Protein AF-A0A561EZ77-F1 (afdb_monomer)

Sequence (135 aa):
MLPTGVKTGDQGGQHGRGQAHLPVTVDGRTSMLSVTVSLPSEMNRSARKNFDAGPEAESNEHLPDGTLVIIRESGATKSGGGPAVSWNVEAFHPDGTRVTVAEWNGENGYTFRPDTPALTTDQLKAIAVDPAWRP

Solvent-accessible surface area (backbone atoms only — not comparable to full-atom values): 7394 Å² total; per-residue (Å²): 113,79,67,90,78,62,42,74,53,75,64,54,92,71,77,49,95,52,40,47,38,31,35,35,32,31,97,88,35,56,10,23,38,36,41,38,51,43,71,62,38,70,67,46,48,50,52,47,52,51,47,66,72,35,98,59,28,87,77,41,46,75,44,97,82,57,31,41,37,41,76,48,72,27,13,84,43,98,85,36,50,72,69,62,36,33,41,37,26,36,21,38,38,75,82,20,33,32,24,39,26,36,38,27,18,8,83,41,95,84,49,74,51,86,74,79,48,43,66,52,72,68,55,42,42,54,40,30,66,36,67,85,84,52,136

Nearest PDB structures (foldseek):
  3zg9-assembly1_B  TM=4.875E-01  e=1.337E-01  Listeria monocytogenes
  5crf-assembly3_C  TM=5.193E-01  e=7.988E-01  Mycobacterium tuberculosis H37Rv
  3r1n-assembly1_A  TM=3.953E-01  e=6.719E-01  Homo sapiens
  5yqq-assembly1_A  TM=3.056E-01  e=2.246E-01  Saccharomyces cerevisiae S288C
  7nn3-assembly4_D  TM=4.620E-01  e=2.129E+00  Caldicellulosiruptor acetigenus I77R1B

Mean predicted aligned error: 5.08 Å

Radius of gyration: 14.83 Å; Cα contacts (8 Å, |Δi|>4): 285; chains: 1; bounding box: 39×32×36 Å

Structure (mmCIF, N/CA/C/O backbone):
data_AF-A0A561EZ77-F1
#
_entry.id   AF-A0A561EZ77-F1
#
loop_
_atom_site.group_PDB
_atom_site.id
_atom_site.type_symbol
_atom_site.label_atom_id
_atom_site.label_alt_id
_atom_site.label_comp_id
_atom_site.label_asym_id
_atom_site.label_entity_id
_atom_site.label_seq_id
_atom_site.pdbx_PDB_ins_code
_atom_site.Cartn_x
_atom_site.Cartn_y
_atom_site.Cartn_z
_atom_site.occupancy
_atom_site.B_iso_or_equiv
_atom_site.auth_seq_id
_atom_site.auth_comp_id
_atom_site.auth_asym_id
_atom_site.auth_atom_id
_atom_site.pdbx_PDB_model_num
ATOM 1 N N . MET A 1 1 ? -9.691 -6.644 -5.694 1.00 69.75 1 MET A N 1
ATOM 2 C CA . MET A 1 1 ? -10.795 -7.194 -4.867 1.00 69.75 1 MET A CA 1
ATOM 3 C C . MET A 1 1 ? -10.716 -6.631 -3.454 1.00 69.75 1 MET A C 1
ATOM 5 O O . MET A 1 1 ? -9.711 -6.013 -3.137 1.00 69.75 1 MET A O 1
ATOM 9 N N . LEU A 1 2 ? -11.740 -6.823 -2.614 1.00 81.69 2 LEU A N 1
ATOM 10 C CA . LEU A 1 2 ? -11.666 -6.529 -1.175 1.00 81.69 2 LEU A CA 1
ATOM 11 C C . LEU A 1 2 ? -11.657 -7.837 -0.364 1.00 81.69 2 LEU A C 1
ATOM 13 O O . LEU A 1 2 ? -12.316 -8.791 -0.785 1.00 81.69 2 LEU A O 1
ATOM 17 N N . PRO A 1 3 ? -10.937 -7.899 0.775 1.00 82.25 3 PRO A N 1
ATOM 18 C CA . PRO A 1 3 ? -10.952 -9.057 1.664 1.00 82.25 3 PRO A CA 1
ATOM 19 C C . PRO A 1 3 ? -12.358 -9.428 2.154 1.00 82.25 3 PRO A C 1
ATOM 21 O O . PRO A 1 3 ? -13.251 -8.585 2.262 1.00 82.25 3 PRO A O 1
ATOM 24 N N . THR A 1 4 ? -12.544 -10.699 2.512 1.00 84.88 4 THR A N 1
ATOM 25 C CA . THR A 1 4 ? -13.796 -11.189 3.105 1.00 84.88 4 THR A CA 1
ATOM 26 C C . THR A 1 4 ? 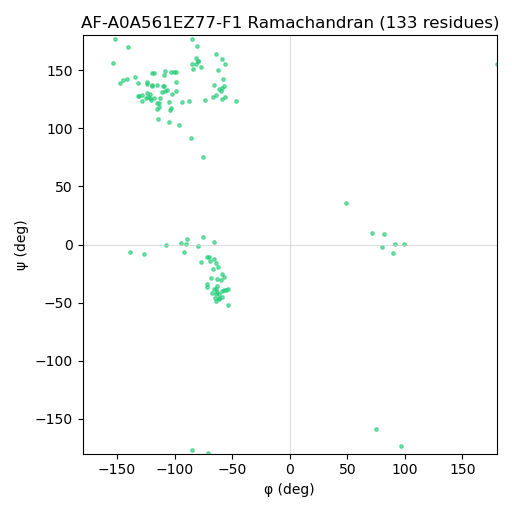-14.138 -10.418 4.382 1.00 84.88 4 THR A C 1
ATOM 28 O O . THR A 1 4 ? -13.277 -10.202 5.229 1.00 84.88 4 THR A O 1
ATOM 31 N N . GLY A 1 5 ? -15.410 -10.038 4.538 1.00 80.75 5 GLY A N 1
ATOM 32 C CA . GLY A 1 5 ? -15.913 -9.341 5.730 1.00 80.75 5 GLY A CA 1
ATOM 33 C C . GLY A 1 5 ? -15.839 -7.814 5.659 1.00 80.75 5 GLY A C 1
ATOM 34 O O . GLY A 1 5 ? -16.424 -7.147 6.510 1.00 80.75 5 GLY A O 1
ATOM 35 N N . VAL A 1 6 ? -15.203 -7.255 4.625 1.00 87.00 6 VAL A N 1
ATOM 36 C CA . VAL A 1 6 ? -15.153 -5.807 4.401 1.00 87.00 6 VAL A CA 1
ATOM 37 C C . VAL A 1 6 ? -16.500 -5.297 3.897 1.00 87.00 6 VAL A C 1
ATOM 39 O O . VAL A 1 6 ? -17.008 -5.748 2.869 1.00 87.00 6 VAL A O 1
ATOM 42 N N . LYS A 1 7 ? -17.068 -4.317 4.603 1.00 87.75 7 LYS A N 1
ATOM 43 C CA . LYS A 1 7 ? -18.212 -3.524 4.130 1.00 87.75 7 LYS A CA 1
ATOM 44 C C . LYS A 1 7 ? -17.713 -2.195 3.576 1.00 87.75 7 LYS A C 1
ATOM 46 O O . LYS A 1 7 ? -16.830 -1.590 4.175 1.00 87.75 7 LYS A O 1
ATOM 51 N N . THR A 1 8 ? -18.289 -1.727 2.473 1.00 85.25 8 THR A N 1
ATOM 52 C CA . THR A 1 8 ? -17.913 -0.455 1.838 1.00 85.25 8 THR A CA 1
ATOM 53 C C . THR A 1 8 ? -19.006 0.591 2.007 1.00 85.25 8 THR A C 1
ATOM 55 O O . THR A 1 8 ? -20.182 0.277 1.821 1.00 85.25 8 THR A O 1
ATOM 58 N N . GLY A 1 9 ? -18.622 1.825 2.330 1.00 78.94 9 GLY A N 1
ATOM 59 C CA . GLY A 1 9 ? -19.511 2.988 2.272 1.00 78.94 9 GLY A CA 1
ATOM 60 C C . GLY A 1 9 ? -19.574 3.613 0.875 1.00 78.94 9 GLY A C 1
ATOM 61 O O . GLY A 1 9 ? -18.935 3.128 -0.063 1.00 78.94 9 GLY A O 1
ATOM 62 N N . ASP A 1 10 ? -20.318 4.714 0.751 1.00 76.00 10 ASP A N 1
ATOM 63 C CA . ASP A 1 10 ? -20.377 5.493 -0.488 1.00 76.00 10 ASP A CA 1
ATOM 64 C C . ASP A 1 10 ? -18.981 5.982 -0.888 1.00 76.00 10 ASP A C 1
ATOM 66 O O . ASP A 1 10 ? -18.211 6.488 -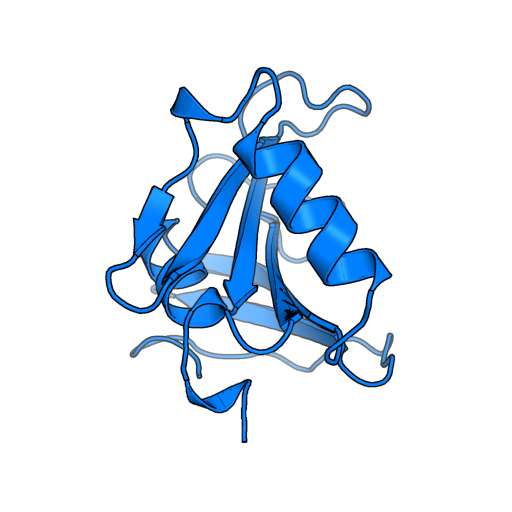0.065 1.00 76.00 10 ASP A O 1
ATOM 70 N N . GLN A 1 11 ? -18.651 5.836 -2.172 1.00 65.38 11 GLN A N 1
ATOM 71 C CA . GLN A 1 11 ? -17.403 6.362 -2.710 1.00 65.38 11 GLN A CA 1
ATOM 72 C C . GLN A 1 11 ? -17.448 7.893 -2.672 1.00 65.38 11 GLN A C 1
ATOM 74 O O . GLN A 1 11 ? -18.392 8.508 -3.169 1.00 65.38 11 GLN A O 1
ATOM 79 N N . GLY A 1 12 ? -16.433 8.517 -2.073 1.00 60.28 12 GLY A N 1
ATOM 80 C CA . GLY A 1 12 ? -16.344 9.976 -2.021 1.00 60.28 12 GLY A CA 1
ATOM 81 C C . GLY A 1 12 ? -16.236 10.585 -3.425 1.00 60.28 12 GLY A C 1
ATOM 82 O O . GLY A 1 12 ? -15.662 9.980 -4.324 1.00 60.28 12 GLY A O 1
ATOM 83 N N . GLY A 1 13 ? -16.736 11.813 -3.608 1.00 50.91 13 GLY A N 1
ATOM 84 C CA . GLY A 1 13 ? -16.891 12.457 -4.924 1.00 50.91 13 GLY A CA 1
ATOM 85 C C . GLY A 1 13 ? -15.609 12.798 -5.708 1.00 50.91 13 GLY A C 1
ATOM 86 O O . GLY A 1 13 ? -15.704 13.379 -6.789 1.00 50.91 13 GLY A O 1
ATOM 87 N N . GLN A 1 14 ? -14.412 12.473 -5.202 1.00 53.09 14 GLN A N 1
ATOM 88 C CA . GLN A 1 14 ? -13.170 12.599 -5.972 1.00 53.09 14 GLN A CA 1
ATOM 89 C C . GLN A 1 14 ? -12.948 11.338 -6.809 1.00 53.09 14 GLN A C 1
ATOM 91 O O . GLN A 1 14 ? -12.333 10.369 -6.367 1.00 53.09 14 GLN A O 1
ATOM 96 N N . HIS A 1 15 ? -13.450 11.374 -8.040 1.00 54.44 15 HIS A N 1
ATOM 97 C CA . HIS A 1 15 ? -13.282 10.305 -9.016 1.00 54.44 15 HIS A CA 1
ATOM 98 C C . HIS A 1 15 ? -12.252 10.722 -10.072 1.00 54.44 15 HIS A C 1
ATOM 100 O O . HIS A 1 15 ? -12.529 11.543 -10.946 1.00 54.44 15 HIS A O 1
ATOM 106 N N . GLY A 1 16 ? -11.052 10.152 -9.991 1.00 61.22 16 GLY A N 1
ATOM 107 C CA . GLY A 1 16 ? -10.086 10.129 -11.088 1.00 61.22 16 GLY A CA 1
ATOM 108 C C . GLY A 1 16 ? -10.132 8.771 -11.785 1.00 61.22 16 GLY A C 1
ATOM 109 O O . GLY A 1 16 ? -10.390 7.750 -11.147 1.00 61.22 16 GLY A O 1
ATOM 110 N N . ARG A 1 17 ? -9.875 8.712 -13.097 1.00 73.38 17 ARG A N 1
ATOM 111 C CA . ARG A 1 17 ? -9.753 7.419 -13.789 1.00 73.38 17 ARG A CA 1
ATOM 112 C C . ARG A 1 17 ? -8.632 6.604 -13.133 1.00 73.38 17 ARG A C 1
ATOM 114 O O . ARG A 1 17 ? -7.507 7.083 -13.049 1.00 73.38 17 ARG A O 1
ATOM 121 N N . GLY A 1 18 ? -8.947 5.384 -12.699 1.00 81.62 18 GLY A N 1
ATOM 122 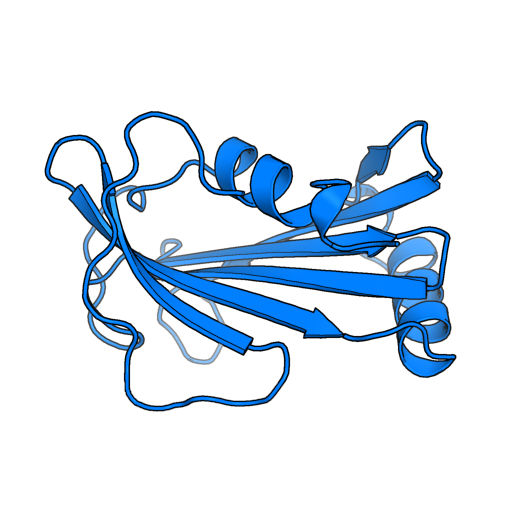C CA . GLY A 1 18 ? -7.998 4.516 -11.995 1.00 81.62 18 GLY A CA 1
ATOM 123 C C . GLY A 1 18 ? -7.854 4.815 -10.502 1.00 81.62 18 GLY A C 1
ATOM 124 O O . GLY A 1 18 ? -6.968 4.248 -9.880 1.00 81.62 18 GLY A O 1
ATOM 125 N N . GLN A 1 19 ? -8.697 5.667 -9.913 1.00 87.75 19 GLN A N 1
ATOM 126 C CA . GLN A 1 19 ? -8.674 5.962 -8.483 1.00 87.75 19 GLN A CA 1
ATOM 127 C C . GLN A 1 19 ? -10.035 5.691 -7.837 1.00 87.75 19 GLN A C 1
ATOM 129 O O . GLN A 1 19 ? -11.077 6.056 -8.381 1.00 87.75 19 GLN A O 1
ATOM 134 N N . ALA A 1 20 ? -10.015 5.085 -6.655 1.00 88.50 20 ALA A N 1
ATOM 135 C CA . ALA A 1 20 ? -11.174 4.910 -5.794 1.00 88.50 20 ALA A CA 1
ATOM 136 C C . ALA A 1 20 ? -10.827 5.341 -4.367 1.00 88.50 20 ALA A C 1
ATOM 138 O O . ALA A 1 20 ? -9.744 5.030 -3.876 1.00 88.50 20 ALA A O 1
ATOM 139 N N . HIS A 1 21 ? -11.761 6.024 -3.709 1.00 88.75 21 HIS A N 1
ATOM 140 C CA . HIS A 1 21 ? -11.704 6.355 -2.285 1.00 88.75 21 HIS A CA 1
ATOM 141 C C . HIS A 1 21 ? -13.007 5.907 -1.645 1.00 88.75 21 HIS A C 1
ATOM 143 O O . HIS A 1 21 ? -14.082 6.306 -2.102 1.00 88.75 21 HIS A O 1
ATOM 149 N N . LEU A 1 22 ? -12.924 5.063 -0.625 1.00 88.56 22 LEU A N 1
ATOM 150 C CA . LEU A 1 22 ? -14.096 4.482 0.006 1.00 88.56 22 LEU A CA 1
ATOM 151 C C . LEU A 1 22 ? -13.870 4.245 1.501 1.00 88.56 22 LEU A C 1
ATOM 153 O O . LEU A 1 22 ? -12.814 3.743 1.892 1.00 88.56 22 LEU A O 1
ATOM 157 N N . PRO A 1 23 ? -14.873 4.538 2.344 1.00 91.25 23 PRO A N 1
ATOM 158 C CA . PRO A 1 23 ? -14.897 4.022 3.698 1.00 91.25 23 PRO A CA 1
ATOM 159 C C . PRO A 1 23 ? -14.952 2.495 3.661 1.00 91.25 23 PRO A C 1
ATOM 161 O O . PRO A 1 23 ? -15.760 1.920 2.923 1.00 91.25 23 PRO A O 1
ATOM 164 N N . VAL A 1 24 ? -14.130 1.843 4.475 1.00 91.81 24 VAL A N 1
ATOM 165 C CA . VAL A 1 24 ? -14.177 0.397 4.700 1.00 91.81 24 VAL A CA 1
ATOM 166 C C . VAL A 1 24 ? -14.441 0.120 6.171 1.00 91.81 24 VAL A C 1
ATOM 168 O O . VAL A 1 24 ? -13.864 0.769 7.041 1.00 91.81 24 VAL A O 1
ATOM 171 N N . THR A 1 25 ? -15.335 -0.828 6.453 1.00 92.19 25 THR A N 1
ATOM 172 C CA . THR A 1 25 ? -15.674 -1.247 7.814 1.00 92.19 25 THR A CA 1
ATOM 173 C C . THR A 1 25 ? -15.409 -2.734 8.004 1.00 92.19 25 THR A C 1
ATOM 175 O O . THR A 1 25 ? -15.957 -3.558 7.267 1.00 92.19 25 THR A O 1
ATOM 178 N N . VAL A 1 26 ? -14.630 -3.067 9.033 1.00 91.56 26 VAL A N 1
ATOM 179 C CA . VAL A 1 26 ? -14.332 -4.435 9.487 1.00 91.56 26 VAL A CA 1
ATOM 180 C C . VAL A 1 26 ? -14.567 -4.491 10.993 1.00 91.56 26 VAL A C 1
ATOM 182 O O . VAL A 1 26 ? -14.102 -3.615 11.712 1.00 91.56 26 VAL A O 1
ATOM 185 N N . ASP A 1 27 ? -15.357 -5.454 11.474 1.00 89.25 27 ASP A N 1
ATOM 186 C CA . ASP A 1 27 ? -15.665 -5.639 12.906 1.00 89.25 27 ASP A CA 1
ATOM 187 C C . ASP A 1 27 ? -16.099 -4.354 13.650 1.00 89.25 27 ASP A C 1
ATOM 189 O O . ASP A 1 27 ? -15.784 -4.127 14.815 1.00 89.25 27 ASP A O 1
ATOM 193 N N . GLY A 1 28 ? -16.840 -3.477 12.959 1.00 88.50 28 GLY A N 1
ATOM 194 C CA . GLY A 1 28 ? -17.322 -2.195 13.495 1.00 88.50 28 GLY A CA 1
ATOM 195 C C . GLY A 1 28 ? -16.289 -1.059 13.492 1.00 88.50 28 GLY A C 1
ATOM 196 O O . GLY A 1 28 ? -16.625 0.074 13.839 1.00 88.50 28 GLY A O 1
ATOM 197 N N . ARG A 1 29 ? -15.051 -1.326 13.064 1.00 88.69 29 ARG A N 1
ATOM 198 C CA . ARG A 1 29 ? -13.999 -0.331 12.841 1.00 88.69 29 ARG A CA 1
ATOM 199 C C . ARG A 1 29 ? -14.103 0.211 11.420 1.00 88.69 29 ARG A C 1
ATOM 201 O O . ARG A 1 29 ? -14.039 -0.569 10.479 1.00 88.69 29 ARG A O 1
ATOM 208 N N . THR A 1 30 ? -14.229 1.528 11.273 1.00 90.81 30 THR A N 1
ATOM 209 C CA . THR A 1 30 ? -14.253 2.207 9.966 1.00 90.81 30 THR A CA 1
ATOM 210 C C . THR A 1 30 ? -12.985 3.023 9.745 1.00 90.81 30 THR A C 1
ATOM 212 O O . THR A 1 30 ? -12.546 3.737 10.651 1.00 90.81 30 THR A O 1
ATOM 215 N N . SER A 1 31 ? -12.442 2.933 8.536 1.00 92.56 31 SER A N 1
ATOM 216 C CA . SER A 1 31 ? -11.273 3.662 8.033 1.00 92.56 31 SER A CA 1
ATOM 217 C C . SER A 1 31 ? -11.499 4.094 6.578 1.00 92.56 31 SER A C 1
ATOM 219 O O . SER A 1 31 ? -12.465 3.675 5.935 1.00 92.56 31 SER A O 1
ATOM 221 N N . MET A 1 32 ? -10.617 4.941 6.048 1.00 92.50 32 MET A N 1
ATOM 222 C CA . MET A 1 32 ? -10.671 5.410 4.665 1.00 92.50 32 MET A CA 1
ATOM 223 C C . MET A 1 32 ? -9.630 4.676 3.824 1.00 92.50 32 MET A C 1
ATOM 225 O O . MET A 1 32 ? -8.433 4.843 4.055 1.00 92.50 32 MET A O 1
ATOM 229 N N . LEU A 1 33 ? -10.084 3.916 2.827 1.00 93.56 33 LEU A N 1
ATOM 230 C CA . LEU A 1 33 ? -9.241 3.222 1.857 1.00 93.56 33 LEU A CA 1
ATOM 231 C C . LEU A 1 33 ? -9.164 4.025 0.555 1.00 93.56 33 LEU A C 1
ATOM 233 O O . LEU A 1 33 ? -10.188 4.410 -0.009 1.00 93.56 33 LEU A O 1
ATOM 237 N N . SER A 1 34 ? -7.956 4.206 0.033 1.00 93.00 34 SER A N 1
ATOM 238 C CA . SER A 1 34 ? -7.711 4.644 -1.335 1.00 93.00 34 SER A CA 1
ATOM 239 C C . SER A 1 34 ? -7.003 3.558 -2.124 1.00 93.00 34 SER A C 1
ATOM 241 O O . SER A 1 34 ? -6.048 2.946 -1.651 1.00 93.00 34 SER A O 1
ATOM 243 N N . VAL A 1 35 ? -7.454 3.355 -3.356 1.00 94.75 35 VAL A N 1
ATOM 244 C CA . VAL A 1 35 ? -6.786 2.506 -4.337 1.00 94.75 35 VAL A CA 1
ATOM 245 C C . VAL A 1 35 ? -6.535 3.340 -5.579 1.00 94.75 35 VAL A C 1
ATOM 247 O O . VAL A 1 35 ? -7.460 3.934 -6.130 1.00 94.75 35 VAL A O 1
ATOM 250 N N . THR A 1 36 ? -5.284 3.388 -6.024 1.00 95.06 36 THR A N 1
ATOM 251 C CA . THR A 1 36 ? -4.882 4.035 -7.274 1.00 95.06 36 THR A CA 1
ATOM 252 C C . THR A 1 36 ? -4.161 3.029 -8.161 1.00 95.06 36 THR A C 1
ATOM 254 O O 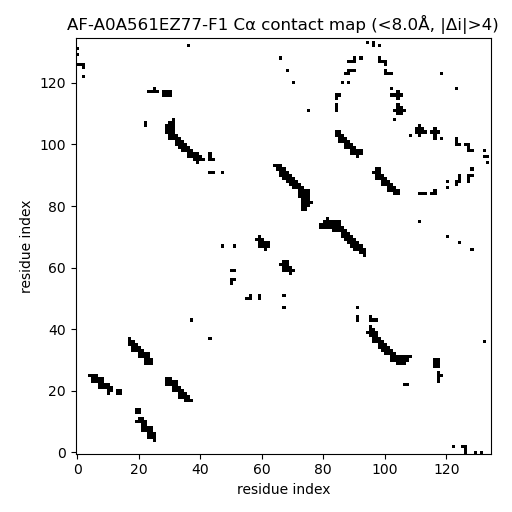. THR A 1 36 ? -3.185 2.412 -7.743 1.00 95.06 36 THR A O 1
ATOM 257 N N . VAL A 1 37 ? -4.622 2.886 -9.399 1.00 95.50 37 VAL A N 1
ATOM 258 C CA . VAL A 1 37 ? -4.054 2.011 -10.425 1.00 95.50 37 VAL A CA 1
ATOM 259 C C . VAL A 1 37 ? -3.484 2.875 -11.539 1.00 95.50 37 VAL A C 1
ATOM 261 O O . VAL A 1 37 ? -4.201 3.616 -12.211 1.00 95.50 37 VAL A O 1
ATOM 264 N N . SER A 1 38 ? -2.178 2.763 -11.744 1.00 95.00 38 SER A N 1
ATOM 265 C CA . SER A 1 38 ? -1.460 3.395 -12.845 1.00 95.00 38 SER A CA 1
ATOM 266 C C . SER A 1 38 ? -1.124 2.348 -13.897 1.00 95.00 38 SER A C 1
ATOM 268 O O . SER A 1 38 ? -0.435 1.370 -13.604 1.00 95.00 38 SER A O 1
ATOM 270 N N . LEU A 1 39 ? -1.587 2.579 -15.125 1.00 94.31 39 LEU A N 1
ATOM 271 C CA . LEU A 1 39 ? -1.321 1.704 -16.268 1.00 94.31 39 LEU A CA 1
ATOM 272 C C . LEU A 1 39 ? 0.188 1.561 -16.547 1.00 94.31 39 LEU A C 1
ATOM 274 O O . LEU A 1 39 ? 0.964 2.447 -16.164 1.00 94.31 39 LEU A O 1
ATOM 278 N N . PRO A 1 40 ? 0.601 0.495 -17.261 1.00 96.12 40 PRO A N 1
ATOM 279 C CA . PRO A 1 40 ? 1.982 0.299 -17.677 1.00 96.12 40 PRO A CA 1
ATOM 280 C C . PRO A 1 40 ? 2.624 1.544 -18.289 1.00 96.12 40 PRO A C 1
ATOM 282 O O . PRO A 1 40 ? 2.126 2.105 -19.264 1.00 96.12 40 PRO A O 1
ATOM 285 N N . SER A 1 41 ? 3.751 1.976 -17.719 1.00 96.19 41 SER A N 1
ATOM 286 C CA . SER A 1 41 ? 4.495 3.147 -18.193 1.00 96.19 41 SER A CA 1
ATOM 287 C C . SER A 1 41 ? 5.983 3.068 -17.847 1.00 96.19 41 SER A C 1
ATOM 289 O O . SER A 1 41 ? 6.376 2.428 -16.869 1.00 96.19 41 SER A O 1
ATOM 291 N N . GLU A 1 42 ? 6.822 3.776 -18.608 1.00 97.06 42 GLU A N 1
ATOM 292 C CA . GLU A 1 42 ? 8.256 3.900 -18.301 1.00 97.06 42 GLU A CA 1
ATOM 293 C C . GLU A 1 42 ? 8.512 4.605 -16.965 1.00 97.06 42 GLU A C 1
ATOM 295 O O . GLU A 1 42 ? 9.472 4.285 -16.265 1.00 97.06 42 GLU A O 1
ATOM 300 N N . MET A 1 43 ? 7.617 5.510 -16.561 1.00 96.88 43 MET A N 1
ATOM 301 C CA . MET A 1 43 ? 7.674 6.148 -15.248 1.00 96.88 43 MET A CA 1
ATOM 302 C C . MET A 1 43 ? 7.547 5.114 -14.120 1.00 96.88 43 MET A C 1
ATOM 304 O O . MET A 1 43 ? 8.361 5.125 -13.199 1.00 96.88 43 MET A O 1
ATOM 308 N N . ASN A 1 44 ? 6.593 4.180 -14.215 1.00 96.88 44 ASN A N 1
ATOM 309 C CA . ASN A 1 44 ? 6.446 3.106 -13.228 1.00 96.88 44 ASN A CA 1
ATOM 310 C C . ASN A 1 44 ? 7.667 2.180 -13.215 1.00 96.88 44 ASN A C 1
ATOM 312 O O . ASN A 1 44 ? 8.152 1.825 -12.142 1.00 96.88 44 ASN A O 1
ATOM 316 N N . ARG A 1 45 ? 8.202 1.815 -14.390 1.00 97.00 45 ARG A N 1
ATOM 317 C CA . ARG A 1 45 ? 9.407 0.972 -14.484 1.00 97.00 45 ARG A CA 1
ATOM 318 C C . ARG A 1 45 ? 10.633 1.653 -13.876 1.00 97.00 45 ARG A C 1
ATOM 320 O O . ARG A 1 45 ? 11.413 0.998 -13.190 1.00 97.00 45 ARG A O 1
ATOM 327 N N . SER A 1 46 ? 10.799 2.953 -14.111 1.00 96.94 46 SER A N 1
ATOM 328 C CA . SER A 1 46 ? 11.875 3.754 -13.520 1.00 96.94 46 SER A CA 1
ATOM 329 C C . SER A 1 46 ? 11.733 3.846 -11.999 1.00 96.94 46 SER A C 1
ATOM 331 O O . SER A 1 46 ? 12.684 3.566 -11.275 1.00 96.94 46 SER A O 1
ATOM 333 N N . ALA A 1 47 ? 10.523 4.127 -11.503 1.00 95.69 47 ALA A N 1
ATOM 334 C CA . ALA A 1 47 ? 10.242 4.147 -10.070 1.00 95.69 47 ALA A CA 1
ATOM 335 C C . ALA A 1 47 ? 10.535 2.792 -9.404 1.00 95.69 47 ALA A C 1
ATOM 337 O O . ALA A 1 47 ? 11.231 2.765 -8.392 1.00 95.69 47 ALA A O 1
ATOM 338 N N . ARG A 1 48 ? 10.106 1.673 -10.013 1.00 96.44 48 ARG A N 1
ATOM 339 C CA . ARG A 1 48 ? 10.452 0.318 -9.551 1.00 96.44 48 ARG A CA 1
ATOM 340 C C . ARG A 1 48 ? 11.966 0.161 -9.411 1.00 96.44 48 ARG A C 1
ATOM 342 O O . ARG A 1 48 ? 12.424 -0.222 -8.347 1.00 96.44 48 ARG A O 1
ATOM 349 N N . LYS A 1 49 ? 12.741 0.486 -10.456 1.00 95.81 49 LYS A N 1
ATOM 350 C CA . LYS A 1 49 ? 14.214 0.382 -10.432 1.00 95.81 49 LYS A CA 1
ATOM 351 C C . LYS A 1 49 ? 14.842 1.228 -9.324 1.00 95.81 49 LYS A C 1
ATOM 353 O O . LYS A 1 49 ? 15.775 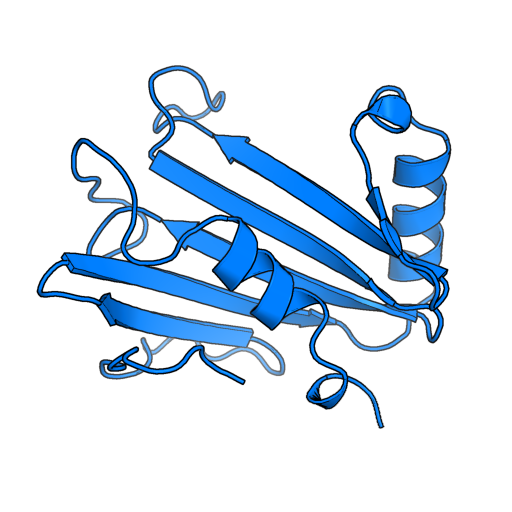0.770 -8.677 1.00 95.81 49 LYS A O 1
ATOM 358 N N . ASN A 1 50 ? 14.332 2.437 -9.096 1.00 95.06 50 ASN A N 1
ATOM 359 C CA . ASN A 1 50 ? 14.844 3.318 -8.048 1.00 95.06 50 ASN A CA 1
ATOM 360 C C . ASN A 1 50 ? 14.600 2.753 -6.646 1.00 95.06 50 ASN A C 1
ATOM 362 O O . ASN A 1 50 ? 15.469 2.880 -5.793 1.00 95.06 50 ASN A O 1
ATOM 366 N N . PHE A 1 51 ? 13.448 2.124 -6.406 1.00 93.69 51 PHE A N 1
ATOM 367 C CA . PHE A 1 51 ? 13.186 1.457 -5.130 1.00 93.69 51 PHE A CA 1
ATOM 368 C C . PHE A 1 51 ? 13.991 0.169 -4.965 1.00 93.69 51 PHE A C 1
ATOM 370 O O . PHE A 1 51 ? 14.478 -0.104 -3.875 1.00 93.69 51 PHE A O 1
ATOM 377 N N . ASP A 1 52 ? 14.178 -0.576 -6.051 1.00 91.31 52 ASP A N 1
ATOM 378 C CA . ASP A 1 52 ? 14.932 -1.834 -6.084 1.00 91.31 52 ASP A CA 1
ATOM 379 C C . ASP A 1 52 ? 16.445 -1.626 -5.855 1.00 91.31 52 ASP A C 1
ATOM 381 O O . ASP A 1 52 ? 17.129 -2.478 -5.301 1.00 91.31 52 ASP A O 1
ATOM 385 N N . ALA A 1 53 ? 16.979 -0.462 -6.242 1.00 92.50 53 ALA A N 1
ATOM 386 C CA . ALA A 1 53 ? 18.392 -0.103 -6.071 1.00 92.50 53 ALA A CA 1
ATOM 387 C C . ALA A 1 53 ? 18.644 0.957 -4.979 1.00 92.50 53 ALA A C 1
ATOM 389 O O . ALA A 1 53 ? 19.780 1.393 -4.787 1.00 92.50 53 ALA A O 1
ATOM 390 N N . GLY A 1 54 ? 17.587 1.438 -4.324 1.00 90.12 54 GLY A N 1
ATOM 391 C CA . GLY A 1 54 ? 17.639 2.559 -3.392 1.00 90.12 54 GLY A CA 1
ATOM 392 C C . GLY A 1 54 ? 18.024 2.160 -1.964 1.00 90.12 54 GLY A C 1
ATOM 393 O O . GLY A 1 54 ? 18.133 0.979 -1.647 1.00 90.12 54 GLY A O 1
ATOM 394 N N . PRO A 1 55 ? 18.167 3.140 -1.055 1.00 86.12 55 PRO A N 1
ATOM 395 C CA . PRO A 1 55 ? 18.490 2.880 0.352 1.00 86.12 55 PRO A CA 1
ATOM 396 C C . PRO A 1 55 ? 17.416 2.062 1.093 1.00 86.12 55 PRO A C 1
ATOM 398 O O . PRO A 1 55 ? 17.712 1.469 2.122 1.00 86.12 55 PRO A O 1
ATOM 401 N N . GLU A 1 56 ? 16.184 2.016 0.576 1.00 82.25 56 GLU A N 1
ATOM 402 C CA . GLU A 1 56 ? 15.067 1.235 1.133 1.00 82.25 56 GLU A CA 1
ATOM 403 C C . GLU A 1 56 ? 14.981 -0.194 0.554 1.00 82.25 56 GLU A C 1
ATOM 405 O O . GLU A 1 56 ? 14.091 -0.951 0.940 1.00 82.25 56 GLU A O 1
ATOM 410 N N . ALA A 1 57 ? 15.889 -0.588 -0.351 1.00 82.31 57 ALA A N 1
ATOM 411 C CA . ALA A 1 57 ? 15.798 -1.849 -1.094 1.00 82.31 57 ALA A CA 1
ATOM 412 C C . ALA A 1 57 ? 15.683 -3.089 -0.192 1.00 82.31 57 ALA A C 1
ATOM 414 O O . ALA A 1 57 ? 14.889 -3.980 -0.479 1.00 82.31 57 ALA A O 1
ATOM 415 N N . GLU A 1 58 ? 16.416 -3.121 0.925 1.00 77.38 58 GLU A N 1
ATOM 416 C CA . GLU A 1 58 ? 16.416 -4.251 1.868 1.00 77.38 58 GLU A CA 1
ATOM 417 C C . GLU A 1 58 ? 15.079 -4.442 2.601 1.00 77.38 58 GLU A C 1
ATOM 419 O O . GLU A 1 58 ? 14.797 -5.532 3.093 1.00 77.38 58 GLU A O 1
ATOM 424 N N . SER A 1 59 ? 14.251 -3.395 2.672 1.00 85.75 59 SER A N 1
ATOM 425 C CA . SER A 1 59 ? 12.925 -3.439 3.305 1.00 85.75 59 SER A CA 1
ATOM 426 C C . SER A 1 59 ? 11.793 -3.778 2.333 1.00 85.75 59 SER A C 1
ATOM 428 O O . SER A 1 59 ? 10.655 -3.978 2.759 1.00 85.75 59 SER A O 1
ATOM 430 N N . ASN A 1 60 ? 12.096 -3.856 1.035 1.00 92.75 60 ASN A N 1
ATOM 431 C CA . ASN A 1 60 ? 11.118 -4.198 0.015 1.00 92.75 60 ASN A CA 1
ATOM 432 C C . ASN A 1 60 ? 10.967 -5.714 -0.119 1.00 92.75 60 ASN A C 1
ATOM 434 O O . ASN A 1 60 ? 11.916 -6.482 0.046 1.00 92.75 60 ASN A O 1
ATOM 438 N N . GLU A 1 61 ? 9.780 -6.150 -0.519 1.00 95.94 61 GLU A N 1
ATOM 439 C CA . GLU A 1 61 ? 9.496 -7.560 -0.748 1.00 95.94 61 GLU A CA 1
ATOM 440 C C . GLU A 1 61 ? 9.393 -7.868 -2.241 1.00 95.94 61 GLU A C 1
ATOM 442 O O . GLU A 1 61 ? 8.690 -7.196 -2.996 1.00 95.94 61 GLU A O 1
ATOM 447 N N . HIS A 1 62 ? 10.065 -8.936 -2.659 1.00 96.38 62 HIS A N 1
ATOM 448 C CA . HIS A 1 62 ? 9.984 -9.472 -4.010 1.00 96.38 62 HIS A CA 1
ATOM 449 C C . HIS A 1 62 ? 9.131 -10.734 -4.021 1.00 96.38 62 HIS A C 1
ATOM 451 O O . HIS A 1 62 ? 9.501 -11.748 -3.428 1.00 96.38 62 HIS A O 1
ATOM 457 N N . LEU A 1 63 ? 7.999 -10.683 -4.720 1.00 97.00 63 LEU A N 1
ATOM 458 C CA . LEU A 1 63 ? 7.140 -11.849 -4.888 1.00 97.00 63 LEU A CA 1
ATOM 459 C C . LEU A 1 63 ? 7.659 -12.769 -6.005 1.00 97.00 63 LEU A C 1
ATOM 461 O O . LEU A 1 63 ? 8.318 -12.296 -6.935 1.00 97.00 63 LEU A O 1
ATOM 465 N N . PRO A 1 64 ? 7.323 -14.076 -5.977 1.00 96.75 64 PRO A N 1
ATOM 466 C CA . PRO A 1 64 ? 7.759 -15.029 -7.000 1.00 96.75 64 PRO A CA 1
ATOM 467 C C . PRO A 1 64 ? 7.331 -14.679 -8.431 1.00 96.75 64 PRO A C 1
ATOM 469 O O . PRO A 1 64 ? 7.986 -15.104 -9.379 1.00 96.75 64 PRO A O 1
ATOM 472 N N . ASP A 1 65 ? 6.246 -13.914 -8.602 1.00 94.94 65 ASP A N 1
ATOM 473 C CA . ASP A 1 65 ? 5.785 -13.457 -9.917 1.00 94.94 65 ASP A CA 1
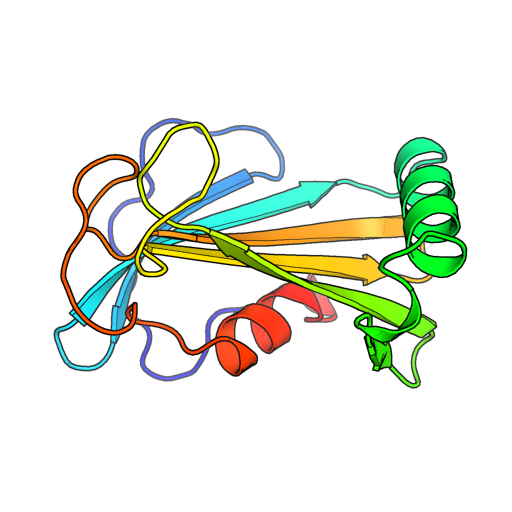ATOM 474 C C . ASP A 1 65 ? 6.569 -12.242 -10.449 1.00 94.94 65 ASP A C 1
ATOM 476 O O . ASP A 1 65 ? 6.323 -11.805 -11.568 1.00 94.94 65 ASP A O 1
ATOM 480 N N . GLY A 1 66 ? 7.535 -11.717 -9.685 1.00 95.50 66 GLY A N 1
ATOM 481 C CA . GLY A 1 66 ? 8.356 -10.556 -10.037 1.00 95.50 66 GLY A CA 1
ATOM 482 C C . GLY A 1 66 ? 7.791 -9.215 -9.561 1.00 95.50 66 GLY A C 1
ATOM 483 O O . GLY A 1 66 ? 8.421 -8.173 -9.796 1.00 95.50 66 GLY A O 1
ATOM 484 N N . THR A 1 67 ? 6.636 -9.224 -8.887 1.00 97.75 67 THR A N 1
ATOM 485 C CA . THR A 1 67 ? 6.066 -8.029 -8.256 1.00 97.75 67 THR A CA 1
ATOM 486 C C . THR A 1 67 ? 6.985 -7.531 -7.144 1.00 97.75 67 THR A C 1
ATOM 488 O O . THR A 1 67 ? 7.372 -8.295 -6.259 1.00 97.75 67 THR A O 1
ATOM 491 N N . LEU A 1 68 ? 7.313 -6.239 -7.183 1.00 98.06 68 LEU A N 1
ATOM 492 C CA . LEU A 1 68 ? 7.989 -5.542 -6.088 1.00 98.06 68 LEU A CA 1
ATOM 493 C C . LEU A 1 68 ? 6.930 -4.891 -5.198 1.00 98.06 68 LEU A C 1
ATOM 495 O O . LEU A 1 68 ? 6.139 -4.080 -5.685 1.00 98.06 68 LEU A O 1
ATOM 499 N N . VAL A 1 69 ? 6.931 -5.235 -3.915 1.00 98.06 69 VAL A N 1
ATOM 500 C CA . VAL A 1 69 ? 6.025 -4.694 -2.903 1.00 98.06 69 VAL A CA 1
ATOM 501 C C . VAL A 1 69 ? 6.795 -3.777 -1.962 1.00 98.06 69 VAL A C 1
ATOM 503 O O . VAL A 1 69 ? 7.852 -4.138 -1.446 1.00 98.06 69 VAL A O 1
ATOM 506 N N . ILE A 1 70 ? 6.234 -2.596 -1.725 1.00 97.00 70 ILE A N 1
ATOM 507 C CA . ILE A 1 70 ? 6.770 -1.597 -0.806 1.00 97.00 70 ILE A CA 1
ATOM 508 C C . ILE A 1 70 ? 5.699 -1.264 0.217 1.00 97.00 70 ILE A C 1
ATOM 510 O O . ILE A 1 70 ? 4.564 -0.976 -0.158 1.00 97.00 70 ILE A O 1
ATOM 514 N N . ILE A 1 71 ? 6.059 -1.289 1.496 1.00 95.25 71 ILE A N 1
ATOM 515 C CA . ILE A 1 71 ? 5.146 -1.026 2.606 1.00 95.25 71 ILE A CA 1
ATOM 516 C C . ILE A 1 71 ? 5.691 0.153 3.403 1.00 95.25 71 ILE A C 1
ATOM 518 O O . ILE A 1 71 ? 6.862 0.169 3.774 1.00 95.25 71 ILE A O 1
ATOM 522 N N . ARG A 1 72 ? 4.842 1.145 3.672 1.00 92.50 72 ARG A N 1
ATOM 523 C CA . ARG A 1 72 ? 5.188 2.321 4.473 1.00 92.50 72 ARG A CA 1
ATOM 524 C C . ARG A 1 72 ? 4.107 2.627 5.489 1.00 92.50 72 ARG A C 1
ATOM 526 O O . ARG A 1 72 ? 2.918 2.524 5.200 1.00 92.50 72 ARG A O 1
ATOM 533 N N . GLU A 1 73 ? 4.544 3.094 6.648 1.00 91.44 73 GLU A N 1
ATOM 534 C CA . GLU A 1 73 ? 3.684 3.656 7.682 1.00 91.44 73 GLU A CA 1
ATOM 535 C C . GLU A 1 73 ? 4.062 5.120 7.899 1.00 91.44 73 GLU A C 1
ATOM 537 O O . GLU A 1 73 ? 5.216 5.518 7.718 1.00 91.44 73 GLU A O 1
ATOM 542 N N . SER A 1 74 ? 3.095 5.964 8.242 1.00 88.31 74 SER A N 1
ATOM 543 C CA . SER A 1 74 ? 3.356 7.381 8.507 1.00 88.31 74 SER A CA 1
ATOM 544 C C . SER A 1 74 ? 2.463 7.910 9.618 1.00 88.31 74 SER A C 1
ATOM 546 O O . SER A 1 74 ? 1.287 7.549 9.721 1.00 88.31 74 SER A O 1
ATOM 548 N N . GLY A 1 75 ? 3.034 8.767 10.463 1.00 87.94 75 GLY A N 1
ATOM 549 C CA . GLY A 1 75 ? 2.307 9.487 11.501 1.00 87.94 75 GLY A CA 1
ATOM 550 C C .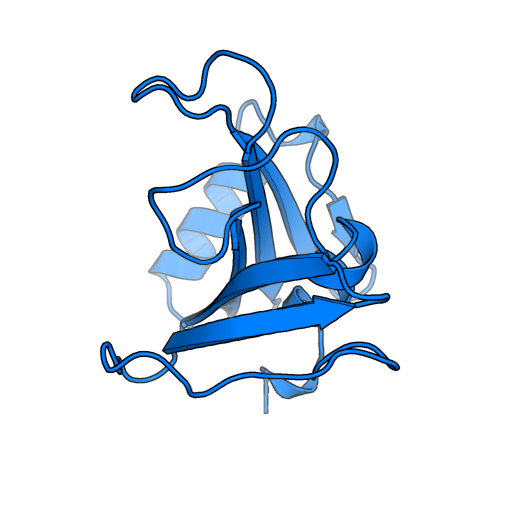 GLY A 1 75 ? 1.575 10.726 10.984 1.00 87.94 75 GLY A C 1
ATOM 551 O O . GLY A 1 75 ? 1.754 11.155 9.847 1.00 87.94 75 GLY A O 1
ATOM 552 N N . ALA A 1 76 ? 0.744 11.323 11.842 1.00 80.62 76 ALA A N 1
ATOM 553 C CA . ALA A 1 76 ? -0.189 12.399 11.472 1.00 80.62 76 ALA A CA 1
ATOM 554 C C . ALA A 1 76 ? 0.466 13.761 11.169 1.00 80.62 76 ALA A C 1
ATOM 556 O O . ALA A 1 76 ? -0.204 14.697 10.727 1.00 80.62 76 ALA A O 1
ATOM 557 N N . THR A 1 77 ? 1.756 13.923 11.464 1.00 82.38 77 THR A N 1
ATOM 558 C CA . THR A 1 77 ? 2.463 15.189 11.234 1.00 82.38 77 THR A CA 1
ATOM 559 C C . THR A 1 77 ? 2.859 15.337 9.765 1.00 82.38 77 THR A C 1
ATOM 561 O O . THR A 1 77 ? 3.019 14.356 9.048 1.00 82.38 77 THR A O 1
ATOM 564 N N . LYS A 1 78 ? 3.094 16.573 9.303 1.00 77.12 78 LYS A N 1
ATOM 565 C CA . LYS A 1 78 ? 3.560 16.824 7.923 1.00 77.12 78 LYS A CA 1
ATOM 566 C C . LYS A 1 78 ? 4.864 16.096 7.577 1.00 77.12 78 LYS A C 1
ATOM 568 O O . LYS A 1 78 ? 5.100 15.811 6.411 1.00 77.12 78 LYS A O 1
ATOM 573 N N . SER A 1 79 ? 5.707 15.831 8.573 1.00 83.12 79 SER A N 1
ATOM 574 C CA . SER A 1 79 ? 6.956 15.081 8.422 1.00 83.12 79 SER A CA 1
ATOM 575 C C . SER A 1 79 ? 6.786 13.568 8.607 1.00 83.12 79 SER A C 1
ATOM 577 O O . SER A 1 79 ? 7.787 12.864 8.650 1.00 83.12 79 SER A O 1
ATOM 579 N N . GLY A 1 80 ? 5.558 13.064 8.783 1.00 80.06 80 GLY A N 1
ATOM 580 C CA . GLY A 1 80 ? 5.273 11.641 8.999 1.00 80.06 80 GLY A CA 1
ATOM 581 C C . GLY A 1 80 ? 5.688 11.101 10.372 1.00 80.06 80 GLY A C 1
ATOM 582 O O . GLY A 1 80 ? 5.662 9.895 10.585 1.00 80.06 80 GLY A O 1
ATOM 583 N N . GLY A 1 81 ? 6.071 11.966 11.314 1.00 81.38 81 GLY A N 1
ATOM 584 C CA . GLY A 1 81 ? 6.455 11.581 12.673 1.00 81.38 81 GLY A CA 1
ATOM 585 C C . GLY A 1 81 ? 5.261 11.366 13.608 1.00 81.38 81 GLY A C 1
ATOM 586 O O . GLY A 1 81 ? 4.170 11.896 13.371 1.00 81.38 81 GLY A O 1
ATOM 587 N N . GLY A 1 82 ? 5.510 10.643 14.702 1.00 84.88 82 GLY A N 1
ATOM 588 C CA . GLY A 1 82 ? 4.507 10.240 15.693 1.00 84.88 82 GLY A CA 1
ATOM 589 C C . GLY A 1 82 ? 3.975 8.820 15.451 1.00 84.88 82 GLY A C 1
ATOM 590 O O . GLY A 1 82 ? 4.498 8.118 14.587 1.00 84.88 82 GLY A O 1
ATOM 591 N N . PRO A 1 83 ? 2.956 8.381 16.213 1.00 85.81 83 PRO A N 1
ATOM 592 C CA . PRO A 1 83 ? 2.302 7.092 15.991 1.00 85.81 83 PRO A CA 1
ATOM 593 C C . PRO A 1 83 ? 1.723 6.998 14.578 1.00 85.81 83 PRO A C 1
ATOM 595 O O . PRO A 1 83 ? 1.197 7.992 14.073 1.00 85.81 83 PRO A O 1
ATOM 598 N N . ALA A 1 84 ? 1.801 5.816 13.965 1.00 86.50 84 ALA A N 1
ATOM 599 C CA . ALA A 1 84 ? 1.263 5.578 12.632 1.00 86.50 84 ALA A CA 1
ATOM 600 C C . ALA A 1 84 ? -0.251 5.839 12.594 1.00 86.50 84 ALA A C 1
ATOM 602 O O . ALA A 1 84 ? -1.005 5.370 13.446 1.00 86.50 84 ALA A O 1
ATOM 603 N N . VAL A 1 85 ? -0.686 6.601 11.593 1.00 89.19 85 VAL A N 1
ATOM 604 C CA . VAL A 1 85 ? -2.106 6.858 11.303 1.00 89.19 85 VAL A CA 1
ATOM 605 C C . VAL A 1 85 ? -2.471 6.531 9.861 1.00 89.19 85 VAL A C 1
ATOM 607 O O . VAL A 1 85 ? -3.651 6.553 9.511 1.00 89.19 85 VAL A O 1
ATOM 610 N N . SER A 1 86 ? -1.478 6.234 9.023 1.00 90.38 86 SER A N 1
ATOM 611 C CA . SER A 1 86 ? -1.686 5.814 7.647 1.00 90.38 86 SER A CA 1
ATOM 612 C C . SER A 1 86 ? -0.707 4.729 7.230 1.00 90.38 86 SER A C 1
ATOM 614 O O . SER A 1 86 ? 0.479 4.806 7.561 1.00 90.38 86 SER A O 1
ATOM 616 N N . TRP A 1 87 ? -1.213 3.790 6.440 1.00 93.88 87 TRP A N 1
ATOM 617 C CA . TRP A 1 87 ? -0.485 2.669 5.864 1.00 93.88 87 TRP A CA 1
ATOM 618 C C . TRP A 1 87 ? -0.560 2.768 4.350 1.00 93.88 87 TRP A C 1
ATOM 620 O O . TRP A 1 87 ? -1.611 3.081 3.792 1.00 93.88 87 TRP A O 1
ATOM 630 N N . ASN A 1 88 ? 0.555 2.524 3.676 1.00 94.44 88 ASN A N 1
ATOM 631 C CA . ASN A 1 88 ? 0.650 2.563 2.229 1.00 94.44 88 ASN A CA 1
ATOM 632 C C . ASN A 1 88 ? 1.351 1.304 1.731 1.00 94.44 88 ASN A C 1
ATOM 634 O O . ASN A 1 88 ? 2.444 0.981 2.190 1.00 94.44 88 ASN A O 1
ATOM 638 N N . VAL A 1 89 ? 0.720 0.615 0.787 1.00 97.38 89 VAL A N 1
ATOM 639 C CA . VAL A 1 89 ? 1.298 -0.516 0.076 1.00 97.38 89 VAL A CA 1
ATOM 640 C C . VAL A 1 89 ? 1.331 -0.203 -1.408 1.00 97.38 89 VAL A C 1
ATOM 642 O O . VAL A 1 89 ? 0.306 0.092 -2.024 1.00 97.38 89 VAL A O 1
ATOM 645 N N . GLU A 1 90 ? 2.514 -0.292 -1.998 1.00 97.56 90 GLU A N 1
ATOM 646 C CA . GLU A 1 90 ? 2.710 -0.178 -3.433 1.00 97.56 90 GLU A CA 1
ATOM 647 C C . GLU A 1 90 ? 3.126 -1.518 -4.019 1.00 97.56 90 GLU A C 1
ATOM 649 O O . GLU A 1 90 ? 4.065 -2.139 -3.533 1.00 97.56 90 GLU A O 1
ATOM 654 N N . ALA A 1 91 ? 2.465 -1.931 -5.094 1.00 98.06 91 ALA A N 1
ATOM 655 C CA . ALA A 1 91 ? 2.843 -3.081 -5.895 1.00 98.06 91 ALA A CA 1
ATOM 656 C C . ALA A 1 91 ? 3.242 -2.615 -7.299 1.00 98.06 91 ALA A C 1
ATOM 658 O O . ALA A 1 91 ? 2.422 -2.071 -8.045 1.00 98.06 91 ALA A O 1
ATOM 659 N N . PHE A 1 92 ? 4.503 -2.838 -7.661 1.00 98.00 92 PHE A N 1
ATOM 660 C CA . PHE A 1 92 ? 5.006 -2.676 -9.022 1.00 98.00 92 PHE A CA 1
ATOM 661 C C . PHE A 1 92 ? 4.993 -4.033 -9.714 1.00 98.00 92 PHE A C 1
ATOM 663 O O . PHE A 1 92 ? 5.859 -4.877 -9.471 1.00 98.00 92 PHE A O 1
ATOM 670 N N . HIS A 1 93 ? 4.003 -4.225 -10.579 1.00 97.31 93 HIS A N 1
ATOM 671 C CA . HIS A 1 93 ? 3.784 -5.463 -11.314 1.00 97.31 93 HIS A CA 1
ATOM 672 C C . HIS A 1 93 ? 4.767 -5.598 -12.495 1.00 97.31 93 HIS A C 1
ATOM 674 O O . HIS A 1 93 ? 5.214 -4.584 -13.046 1.00 97.31 93 HIS A O 1
ATOM 680 N N . PRO A 1 94 ? 5.109 -6.830 -12.924 1.00 95.19 94 PRO A N 1
ATOM 681 C CA . PRO A 1 94 ? 6.073 -7.067 -14.008 1.00 95.19 94 PRO A CA 1
ATOM 682 C C . PRO A 1 94 ? 5.690 -6.452 -15.362 1.00 95.19 94 PRO A C 1
ATOM 684 O O . PRO A 1 94 ? 6.561 -6.064 -16.140 1.00 95.19 94 PRO A O 1
ATOM 687 N N . ASP A 1 95 ? 4.391 -6.330 -15.644 1.00 95.19 95 ASP A N 1
ATOM 688 C CA . ASP A 1 95 ? 3.861 -5.703 -16.863 1.00 95.19 95 ASP A CA 1
ATOM 689 C C . ASP A 1 95 ? 4.100 -4.176 -16.901 1.00 95.19 95 ASP A C 1
ATOM 691 O O . ASP A 1 95 ? 4.043 -3.547 -17.963 1.00 95.19 95 ASP A O 1
ATOM 695 N N . GLY A 1 96 ? 4.463 -3.576 -15.763 1.00 96.06 96 GLY A N 1
ATOM 696 C CA . GLY A 1 96 ? 4.653 -2.142 -15.562 1.00 96.06 96 GLY A CA 1
ATOM 697 C C . GLY A 1 96 ? 3.461 -1.443 -14.909 1.00 96.06 96 GLY A C 1
ATOM 698 O O . GLY A 1 96 ? 3.522 -0.223 -14.714 1.00 96.06 96 GLY A O 1
ATOM 699 N N . THR A 1 97 ? 2.391 -2.168 -14.581 1.00 97.31 97 THR A N 1
ATOM 700 C CA . THR A 1 97 ? 1.268 -1.654 -13.794 1.00 97.31 97 THR A CA 1
ATOM 701 C C . THR A 1 97 ? 1.747 -1.338 -12.376 1.00 97.31 97 THR A C 1
ATOM 703 O O . THR A 1 97 ? 2.504 -2.100 -11.774 1.00 97.31 97 THR A O 1
ATOM 706 N N . ARG A 1 98 ? 1.318 -0.201 -11.821 1.00 97.62 98 ARG A N 1
ATOM 707 C CA . ARG A 1 98 ? 1.552 0.149 -10.412 1.00 97.62 98 ARG A CA 1
ATOM 708 C C . ARG A 1 98 ? 0.215 0.274 -9.707 1.00 97.62 98 ARG A C 1
ATOM 710 O O . ARG A 1 98 ? -0.639 1.040 -10.150 1.00 97.62 98 ARG A O 1
ATOM 717 N N . VAL A 1 99 ? 0.058 -0.446 -8.606 1.00 97.69 99 VAL A N 1
ATOM 718 C CA . VAL A 1 99 ? -1.107 -0.341 -7.727 1.00 97.69 99 VAL A CA 1
ATOM 719 C C . VAL A 1 99 ? -0.643 0.238 -6.402 1.00 97.69 99 VAL A C 1
ATOM 721 O O . VAL A 1 99 ? 0.279 -0.285 -5.786 1.00 97.69 99 VAL A O 1
ATOM 724 N N . THR A 1 100 ? -1.273 1.320 -5.967 1.00 97.12 100 THR A N 1
ATOM 725 C CA . THR A 1 100 ? -1.038 1.935 -4.663 1.00 97.12 100 THR A CA 1
ATOM 726 C C . THR A 1 100 ? -2.309 1.817 -3.844 1.00 97.12 100 THR A C 1
ATOM 728 O O . THR A 1 100 ? -3.360 2.313 -4.250 1.00 97.12 100 THR A O 1
ATOM 731 N N . VAL A 1 101 ? -2.203 1.171 -2.692 1.00 96.88 101 VAL A N 1
ATOM 732 C CA . VAL A 1 101 ? -3.274 1.018 -1.715 1.00 96.88 101 VAL A CA 1
ATOM 733 C C . VAL A 1 101 ? -2.866 1.793 -0.474 1.00 96.88 101 VAL A C 1
ATOM 735 O O . VAL A 1 101 ? -1.809 1.542 0.093 1.00 96.88 101 VAL A O 1
ATOM 738 N N . ALA A 1 102 ? -3.678 2.759 -0.067 1.00 93.44 102 ALA A N 1
ATOM 739 C CA . ALA A 1 102 ? -3.441 3.551 1.128 1.00 93.44 102 ALA A CA 1
ATOM 740 C C . ALA A 1 102 ? -4.645 3.458 2.052 1.00 93.44 102 ALA A C 1
ATOM 742 O O . ALA A 1 102 ? -5.781 3.526 1.592 1.00 93.44 102 ALA A O 1
ATOM 743 N N . GLU A 1 103 ? -4.404 3.357 3.348 1.00 93.69 103 GLU A N 1
ATOM 744 C CA . GLU A 1 103 ? -5.457 3.411 4.347 1.00 93.69 103 GLU A CA 1
ATOM 745 C C . GLU A 1 103 ? -5.103 4.436 5.414 1.00 93.69 103 GLU A C 1
ATOM 747 O O . GLU A 1 103 ? -4.010 4.406 5.980 1.00 93.69 103 GLU A O 1
ATOM 752 N N . TRP A 1 104 ? -6.036 5.342 5.694 1.00 91.75 104 TRP A N 1
ATOM 753 C CA . TRP A 1 104 ? -5.948 6.268 6.818 1.00 91.75 104 TRP A CA 1
ATOM 754 C C . TRP A 1 104 ? -6.860 5.767 7.934 1.00 91.75 104 TRP A C 1
ATOM 756 O O . TRP A 1 104 ? -8.038 5.479 7.703 1.00 91.75 104 TRP A O 1
ATOM 766 N N . ASN A 1 105 ? -6.327 5.674 9.154 1.00 87.50 105 ASN A N 1
ATOM 767 C CA . ASN A 1 105 ? -7.063 5.211 10.327 1.00 87.50 105 ASN A CA 1
ATOM 768 C C . ASN A 1 105 ? -8.023 6.293 10.826 1.00 87.50 105 ASN A C 1
ATOM 770 O O . ASN A 1 105 ? -7.757 6.984 11.806 1.00 87.50 105 ASN A O 1
ATOM 774 N N . GLY A 1 106 ? -9.123 6.460 10.105 1.00 83.06 106 GLY A N 1
ATOM 775 C CA . GLY A 1 106 ? -10.028 7.581 10.236 1.00 83.06 106 GLY A CA 1
ATOM 776 C C . GLY A 1 106 ? -11.189 7.481 9.265 1.00 83.06 106 GLY A C 1
ATOM 777 O O . GLY A 1 106 ? -11.064 6.879 8.206 1.00 83.06 106 GLY A O 1
ATOM 778 N N . GLU A 1 107 ? -12.316 8.110 9.581 1.00 78.88 107 GLU A N 1
ATOM 779 C CA . GLU A 1 107 ? -13.467 8.150 8.662 1.00 78.88 107 GLU A CA 1
ATOM 780 C C . GLU A 1 107 ? -13.201 9.026 7.424 1.00 78.88 107 GLU A C 1
ATOM 782 O O . GLU A 1 107 ? -13.970 9.022 6.466 1.00 78.88 107 GLU A O 1
ATOM 787 N N . ASN A 1 108 ? -12.111 9.794 7.440 1.00 75.62 108 ASN A N 1
ATOM 788 C CA . ASN A 1 108 ? -11.657 10.653 6.355 1.00 75.62 108 ASN A CA 1
ATOM 789 C C . ASN A 1 108 ? -10.123 10.812 6.405 1.00 75.62 108 ASN A C 1
ATOM 791 O O . ASN A 1 108 ? -9.463 10.320 7.318 1.00 75.62 108 ASN A O 1
ATOM 795 N N . GLY A 1 109 ? -9.553 11.530 5.434 1.00 69.06 109 GLY A N 1
ATOM 796 C CA . GLY A 1 109 ? -8.100 11.720 5.309 1.00 69.06 109 GLY A CA 1
ATOM 797 C C . GLY A 1 109 ? -7.453 12.702 6.299 1.00 69.06 109 GLY A C 1
ATOM 798 O O . GLY A 1 109 ? -6.281 13.026 6.130 1.00 69.06 109 GLY A O 1
ATOM 799 N N . TYR A 1 110 ? -8.185 13.227 7.286 1.00 75.00 110 TYR A N 1
ATOM 800 C CA . TYR A 1 110 ? -7.684 14.252 8.220 1.00 75.00 110 TYR A CA 1
ATOM 801 C C . TYR A 1 110 ? -8.109 14.047 9.682 1.00 75.00 110 TYR A C 1
ATOM 803 O O . TYR A 1 110 ? -7.647 14.767 10.564 1.00 75.00 110 TYR A O 1
ATOM 811 N N . THR A 1 111 ? -8.976 13.076 9.959 1.00 80.81 111 THR A N 1
ATOM 812 C CA . THR A 1 111 ? -9.470 12.750 11.300 1.00 80.81 111 THR A CA 1
ATOM 813 C C . THR A 1 111 ? -8.978 11.364 11.659 1.00 80.81 111 THR A C 1
ATOM 815 O O . THR A 1 111 ? -9.482 10.396 11.106 1.00 80.81 111 THR A O 1
ATOM 818 N N . PHE A 1 112 ? -8.021 11.257 12.579 1.00 83.31 112 PHE A N 1
ATOM 819 C CA . PHE A 1 112 ? -7.401 9.976 12.920 1.00 83.31 112 PHE A CA 1
ATOM 820 C C . PHE A 1 112 ? -7.919 9.414 14.247 1.00 83.31 112 PHE A C 1
ATOM 822 O O . PHE A 1 112 ? -8.258 10.164 15.164 1.00 83.31 112 PHE A O 1
ATOM 829 N N . ARG A 1 113 ? -7.962 8.087 14.360 1.00 79.75 113 ARG A N 1
ATOM 830 C CA . ARG A 1 113 ? -8.295 7.349 15.585 1.00 79.75 113 ARG A CA 1
ATOM 831 C C . ARG A 1 113 ? -7.026 6.683 16.143 1.00 79.75 113 ARG A C 1
ATOM 833 O O . ARG A 1 113 ? -6.150 6.329 15.359 1.00 79.75 113 ARG A O 1
ATOM 840 N N . PRO A 1 114 ? -6.909 6.499 17.472 1.00 72.25 114 PRO A N 1
ATOM 841 C CA . PRO A 1 114 ? -5.843 5.676 18.051 1.00 72.25 114 PRO A CA 1
ATOM 842 C C . PRO A 1 114 ? -5.986 4.204 17.617 1.00 72.25 114 PRO A C 1
ATOM 844 O O . PRO A 1 114 ? -7.065 3.805 17.176 1.00 72.25 114 PRO A O 1
ATOM 847 N N . ASP A 1 115 ? -4.930 3.404 17.782 1.00 78.31 115 ASP A N 1
ATOM 848 C CA . ASP A 1 115 ? -4.829 1.973 17.420 1.00 78.31 115 ASP A CA 1
ATOM 849 C C . ASP A 1 115 ? -4.676 1.698 15.911 1.00 78.31 115 ASP A C 1
ATOM 851 O O . ASP A 1 115 ? -4.212 2.558 15.164 1.00 78.31 115 ASP A O 1
ATOM 855 N N . THR A 1 116 ? -5.003 0.485 15.456 1.00 78.69 116 THR A N 1
ATOM 856 C CA . THR A 1 116 ? -4.853 0.044 14.060 1.00 78.69 116 THR A CA 1
ATOM 857 C C . THR A 1 116 ? -6.053 0.452 13.189 1.00 78.69 116 THR A C 1
ATOM 859 O O . THR A 1 116 ? -7.158 0.662 13.711 1.00 78.69 116 THR A O 1
ATOM 862 N N . PRO A 1 117 ? -5.867 0.590 11.862 1.00 86.44 117 PRO A N 1
ATOM 863 C CA . PRO A 1 117 ? -6.958 0.832 10.923 1.00 86.44 117 PRO A CA 1
ATOM 864 C C . PRO A 1 117 ? -7.836 -0.423 10.760 1.00 86.44 117 PRO A C 1
ATOM 866 O O . PRO A 1 117 ? -7.630 -1.425 11.448 1.00 86.44 117 PRO A O 1
ATOM 869 N N . ALA A 1 118 ? -8.874 -0.352 9.918 1.00 91.69 118 ALA A N 1
ATOM 870 C CA . ALA A 1 118 ? -9.815 -1.463 9.768 1.00 91.69 118 ALA A CA 1
ATOM 871 C C . ALA A 1 118 ? -9.197 -2.658 9.029 1.00 91.69 118 ALA A C 1
ATOM 873 O O . ALA A 1 118 ? -9.541 -3.795 9.350 1.00 91.69 118 ALA A O 1
ATOM 874 N N . LEU A 1 119 ? -8.303 -2.418 8.064 1.00 93.88 119 LEU A N 1
ATOM 875 C CA . LEU A 1 119 ? -7.576 -3.480 7.374 1.00 93.88 119 LEU A CA 1
ATOM 876 C C . LEU A 1 119 ? -6.177 -3.666 7.964 1.00 93.88 119 LEU A C 1
ATOM 878 O O . LEU A 1 119 ? -5.531 -2.736 8.434 1.00 93.88 119 LEU A O 1
ATOM 882 N N . THR A 1 120 ? -5.679 -4.896 7.927 1.00 93.44 120 THR A N 1
ATOM 883 C CA . THR A 1 120 ? -4.278 -5.176 8.251 1.00 93.44 120 THR A CA 1
ATOM 884 C C . THR A 1 120 ? -3.373 -4.844 7.065 1.00 93.44 120 THR A C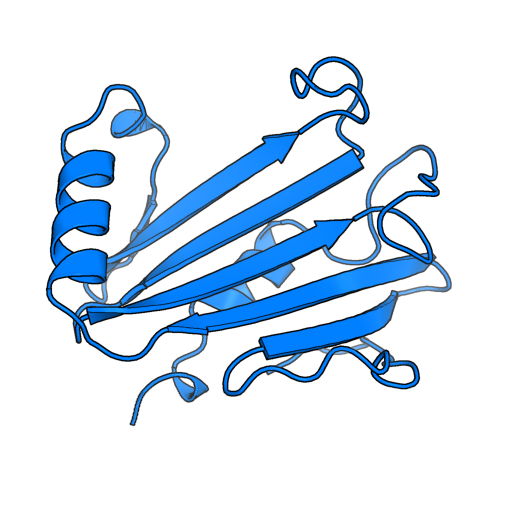 1
ATOM 886 O O . THR A 1 120 ? -3.799 -4.879 5.910 1.00 93.44 120 THR A O 1
ATOM 889 N N . THR A 1 121 ? -2.083 -4.615 7.318 1.00 93.44 121 THR A N 1
ATOM 890 C CA . THR A 1 121 ? -1.084 -4.441 6.251 1.00 93.44 121 THR A CA 1
ATOM 891 C C . THR A 1 121 ? -1.087 -5.608 5.253 1.00 93.44 121 THR A C 1
ATOM 893 O O . THR A 1 121 ? -1.003 -5.384 4.046 1.00 93.44 121 THR A O 1
ATOM 896 N N . ASP A 1 122 ? -1.277 -6.845 5.724 1.00 94.38 122 ASP A N 1
ATOM 897 C CA . ASP A 1 122 ? -1.392 -8.028 4.860 1.00 94.38 122 ASP A CA 1
ATOM 898 C C . ASP A 1 122 ? -2.622 -7.973 3.949 1.00 94.38 122 ASP A C 1
ATOM 900 O O . ASP A 1 122 ? -2.557 -8.357 2.781 1.00 94.38 122 ASP A O 1
ATOM 904 N N . GLN A 1 123 ? -3.747 -7.463 4.454 1.00 96.19 123 GLN A N 1
ATOM 905 C CA . GLN A 1 123 ? -4.949 -7.251 3.653 1.00 96.19 123 GLN A CA 1
ATOM 906 C C . GLN A 1 123 ? -4.740 -6.152 2.606 1.00 96.19 123 GLN A C 1
ATOM 908 O O . GLN A 1 123 ? -5.138 -6.334 1.456 1.00 96.19 123 GLN A O 1
ATOM 913 N N . LEU A 1 124 ? -4.071 -5.048 2.958 1.00 96.62 124 LEU A N 1
ATOM 914 C CA . LEU A 1 124 ? -3.711 -3.998 1.997 1.00 96.62 124 LEU A CA 1
ATOM 915 C C . LEU A 1 124 ? -2.788 -4.536 0.899 1.00 96.62 124 LEU A C 1
ATOM 917 O O . LEU A 1 124 ? -3.007 -4.271 -0.284 1.00 96.62 124 LEU A O 1
ATOM 921 N N . LYS A 1 125 ? -1.800 -5.353 1.274 1.00 96.69 125 LYS A N 1
ATOM 922 C CA . LYS A 1 125 ? -0.922 -6.046 0.330 1.00 96.69 125 LYS A CA 1
ATOM 923 C C . LYS A 1 125 ? -1.697 -6.993 -0.574 1.00 96.69 125 LYS A C 1
ATOM 925 O O . LYS A 1 125 ? -1.501 -6.939 -1.784 1.00 96.69 125 LYS A O 1
ATOM 930 N N . ALA A 1 126 ? -2.597 -7.808 -0.025 1.00 96.94 126 ALA A N 1
ATOM 931 C CA . ALA A 1 126 ? -3.436 -8.706 -0.813 1.00 96.94 126 ALA A CA 1
ATOM 932 C C . ALA A 1 126 ? -4.266 -7.944 -1.859 1.00 96.94 126 ALA A C 1
ATOM 934 O O . ALA A 1 126 ? -4.379 -8.399 -2.994 1.00 96.94 126 ALA A O 1
ATOM 935 N N . ILE A 1 127 ? -4.785 -6.760 -1.508 1.00 96.62 127 ILE A N 1
ATOM 936 C CA . ILE A 1 127 ? -5.449 -5.871 -2.468 1.00 96.62 127 ILE A CA 1
ATOM 937 C C . ILE A 1 127 ? -4.446 -5.390 -3.523 1.00 96.62 127 ILE A C 1
ATOM 939 O O . ILE A 1 127 ? -4.752 -5.471 -4.706 1.00 96.62 127 ILE A O 1
ATOM 943 N N . ALA A 1 128 ? -3.267 -4.897 -3.137 1.00 97.44 128 ALA A N 1
ATOM 944 C CA . ALA A 1 128 ? -2.300 -4.292 -4.061 1.00 97.44 128 ALA A CA 1
ATOM 945 C C . ALA A 1 128 ? -1.755 -5.276 -5.117 1.00 97.44 128 ALA A C 1
ATOM 947 O O . ALA A 1 128 ? -1.519 -4.893 -6.266 1.00 97.44 128 ALA A O 1
ATOM 948 N N . VAL A 1 129 ? -1.569 -6.543 -4.737 1.00 97.50 129 VAL A N 1
ATOM 949 C CA . VAL A 1 129 ? -0.964 -7.581 -5.593 1.00 97.50 129 VAL A CA 1
ATOM 950 C C . VAL A 1 129 ? -1.991 -8.423 -6.356 1.00 97.50 129 VAL A C 1
ATOM 952 O O . VAL A 1 129 ? -1.615 -9.338 -7.084 1.00 97.50 129 VAL A O 1
ATOM 955 N N . ASP A 1 130 ? -3.280 -8.121 -6.201 1.00 96.25 130 ASP A N 1
ATOM 956 C CA . ASP A 1 130 ? -4.373 -8.85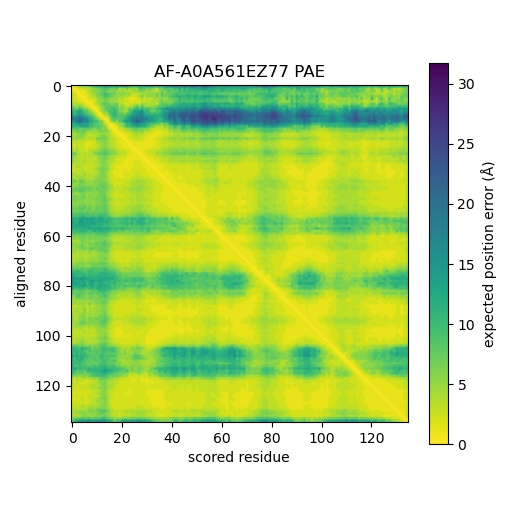8 -6.832 1.00 96.25 130 ASP A CA 1
ATOM 957 C C . ASP A 1 130 ? -4.206 -8.896 -8.368 1.00 96.25 130 ASP A C 1
ATOM 959 O O . ASP A 1 130 ? -4.060 -7.843 -9.002 1.00 96.25 130 ASP A O 1
ATOM 963 N N . PRO A 1 131 ? -4.237 -10.084 -9.001 1.00 92.25 131 PRO A N 1
ATOM 964 C CA . PRO A 1 131 ? -4.085 -10.200 -10.446 1.00 92.25 131 PRO A CA 1
ATOM 965 C C . PRO A 1 131 ? -5.215 -9.523 -11.233 1.00 92.25 131 PRO A C 1
ATOM 967 O O . PRO A 1 131 ? -5.027 -9.257 -12.412 1.00 92.25 131 PRO A O 1
ATOM 970 N N . ALA A 1 132 ? -6.358 -9.193 -10.622 1.00 92.06 132 ALA A N 1
ATOM 971 C CA . ALA A 1 132 ? -7.459 -8.504 -11.300 1.00 92.06 132 ALA A CA 1
ATOM 972 C C . ALA A 1 132 ? -7.128 -7.063 -11.742 1.00 92.06 132 ALA A C 1
ATOM 974 O O . ALA A 1 132 ? -7.895 -6.466 -12.497 1.00 92.06 132 ALA A O 1
ATOM 975 N N . TRP A 1 133 ? -6.016 -6.480 -11.276 1.00 92.00 133 TRP A N 1
ATOM 976 C CA . TRP A 1 133 ? -5.567 -5.152 -11.715 1.00 92.00 133 TRP A CA 1
ATOM 977 C C . TRP A 1 133 ? -4.900 -5.140 -13.089 1.00 92.00 133 TRP A C 1
ATOM 979 O O . TRP A 1 133 ? -4.729 -4.068 -13.672 1.00 92.00 133 TRP A O 1
ATOM 989 N N . ARG A 1 134 ? -4.515 -6.314 -13.588 1.00 85.94 134 ARG A N 1
ATOM 990 C CA . ARG A 1 134 ? -3.809 -6.514 -14.852 1.00 85.94 134 ARG A CA 1
ATOM 991 C C . ARG A 1 134 ? -4.661 -7.392 -15.787 1.00 85.94 134 ARG A C 1
ATOM 993 O O . ARG A 1 134 ? -5.452 -8.194 -15.292 1.00 85.94 134 ARG A O 1
ATOM 1000 N N . PRO A 1 135 ? -4.580 -7.176 -17.111 1.00 70.62 135 PRO A N 1
ATOM 1001 C CA . PRO A 1 135 ? -5.309 -7.974 -18.097 1.00 70.62 135 PRO A CA 1
ATOM 1002 C C . PRO A 1 135 ? -4.826 -9.428 -18.176 1.00 70.62 135 PRO A C 1
ATOM 1004 O O . PRO A 1 135 ? -3.669 -9.705 -17.782 1.00 70.62 135 PRO A O 1
#

pLDDT: mean 88.5, std 9.82, range [50.91, 98.06]

Foldseek 3Di:
DADPQKDWDDWPPPDDVQKTWIWIAHPNFIWIKIKGKDPADPVLVVVVVCCCPDPNNVVWDADPQRKIKDKDFFDLDPVRDDDGQKIWIWIQGPSRMIMIMMIGCDNDPRGGDPDDHRDDNVSSNCVRPPCVSDD

Organism: NCBI:txid285545

Secondary structure (DSSP, 8-state):
---TT-EE-PPPS---TTEEEEEEEETTEEEEEEEEEE-S-HHHHHHHHHHHSSTTGGG-EE-TTS-EEEEEEEESSTT--SSEEEEEEEEE-TTS-EEEEEEESSSBTTB--SS--SS-HHHHHHHHT-GGG--